Protein AF-A0AAU6WXG5-F1 (afdb_monomer_lite)

Foldseek 3Di:
DWDKDWDWFDPDPHIFTWMKTWDDDPPAPTKIWTATPVRPKIWIWTQHPVRDIDTDDMDPPDDPSRRVRVVVVVVVVVVPD

Radius of gyration: 11.89 Å; chains: 1; bounding box: 31×28×33 Å

Structure (mmCIF, N/CA/C/O backbone):
data_AF-A0AAU6WXG5-F1
#
_entry.id   AF-A0AAU6WXG5-F1
#
loop_
_atom_site.group_PDB
_atom_site.id
_atom_site.type_symbol
_atom_site.label_atom_id
_atom_site.label_alt_id
_atom_site.label_comp_id
_atom_site.label_asym_id
_atom_site.label_entity_id
_atom_site.label_seq_id
_atom_site.pdbx_PDB_ins_code
_atom_site.Cartn_x
_atom_site.Cartn_y
_atom_site.Cartn_z
_atom_site.occupancy
_atom_site.B_iso_or_equiv
_atom_site.auth_seq_id
_atom_site.auth_comp_id
_atom_site.auth_asym_id
_atom_site.auth_atom_id
_atom_site.pdbx_PDB_model_num
ATOM 1 N N . MET A 1 1 ? -16.072 7.948 -0.393 1.00 46.56 1 MET A N 1
ATOM 2 C CA . MET A 1 1 ? -15.306 8.810 -1.312 1.00 46.56 1 MET A CA 1
ATOM 3 C C . MET A 1 1 ? -14.099 8.000 -1.717 1.00 46.56 1 MET A C 1
ATOM 5 O O . MET A 1 1 ? -13.343 7.608 -0.839 1.00 46.56 1 MET A O 1
ATOM 9 N N . GLU A 1 2 ? -13.991 7.652 -2.990 1.00 55.56 2 GLU A N 1
ATOM 10 C CA . GLU A 1 2 ? -12.832 6.935 -3.520 1.00 55.56 2 GLU A CA 1
ATOM 11 C C . GLU A 1 2 ? -11.680 7.944 -3.580 1.00 55.56 2 GLU A C 1
ATOM 13 O O . GLU A 1 2 ? -11.733 8.895 -4.359 1.00 55.56 2 GLU A O 1
ATOM 18 N N . ARG A 1 3 ? -10.698 7.821 -2.676 1.00 79.62 3 ARG A N 1
ATOM 19 C CA . ARG A 1 3 ? -9.493 8.657 -2.713 1.00 79.62 3 ARG A CA 1
ATOM 20 C C . ARG A 1 3 ? -8.497 7.981 -3.642 1.00 79.62 3 ARG A C 1
ATOM 22 O O . ARG A 1 3 ? -8.098 6.842 -3.409 1.00 79.62 3 ARG A O 1
ATOM 29 N N . GLN A 1 4 ? -8.154 8.681 -4.713 1.00 89.19 4 GLN A N 1
ATOM 30 C CA . GLN A 1 4 ? -7.175 8.236 -5.686 1.00 89.19 4 GLN A CA 1
ATOM 31 C C . GLN A 1 4 ? -6.140 9.335 -5.888 1.00 89.19 4 GLN A C 1
ATOM 33 O O . GLN A 1 4 ? -6.511 10.504 -5.995 1.00 89.19 4 GLN A O 1
ATOM 38 N N . PHE A 1 5 ? -4.868 8.958 -5.937 1.00 91.75 5 PHE A N 1
ATOM 39 C CA . PHE A 1 5 ? -3.757 9.882 -6.142 1.00 91.75 5 PHE A CA 1
ATOM 40 C C . PHE A 1 5 ? -2.660 9.229 -6.986 1.00 91.75 5 PHE A C 1
ATOM 42 O O . PHE A 1 5 ? -2.559 8.003 -7.056 1.00 91.75 5 PHE A O 1
ATOM 49 N N . ASP A 1 6 ? -1.875 10.053 -7.670 1.00 92.31 6 ASP A N 1
ATOM 50 C CA . ASP A 1 6 ? -0.688 9.623 -8.399 1.00 92.31 6 ASP A CA 1
ATOM 51 C C . ASP A 1 6 ? 0.449 9.269 -7.436 1.00 92.31 6 ASP A C 1
ATOM 53 O O . ASP A 1 6 ? 0.687 9.956 -6.446 1.00 92.31 6 ASP A O 1
ATOM 57 N N . ALA A 1 7 ? 1.144 8.172 -7.727 1.00 92.44 7 ALA A N 1
ATOM 58 C CA . ALA A 1 7 ? 2.326 7.756 -6.991 1.00 92.44 7 ALA A CA 1
ATOM 59 C C . ALA A 1 7 ? 3.397 7.279 -7.963 1.00 92.44 7 ALA A C 1
ATOM 61 O O . ALA A 1 7 ? 3.107 6.726 -9.026 1.00 92.44 7 ALA A O 1
ATOM 62 N N . VAL A 1 8 ? 4.650 7.457 -7.573 1.00 91.94 8 VAL A N 1
ATOM 63 C CA . VAL A 1 8 ? 5.798 7.013 -8.365 1.00 91.94 8 VAL A CA 1
ATOM 64 C C . VAL A 1 8 ? 6.623 6.091 -7.497 1.00 91.94 8 VAL A C 1
ATOM 66 O O . VAL A 1 8 ? 6.978 6.492 -6.399 1.00 91.94 8 VAL A O 1
ATOM 69 N N . LEU A 1 9 ? 6.900 4.876 -7.976 1.00 90.50 9 LEU A N 1
ATOM 70 C CA . LEU A 1 9 ? 7.713 3.884 -7.274 1.00 90.50 9 LEU A CA 1
ATOM 71 C C . LEU A 1 9 ? 9.129 3.833 -7.851 1.00 90.50 9 LEU A C 1
ATOM 73 O O . LEU A 1 9 ? 9.323 3.403 -8.986 1.00 90.50 9 LEU A O 1
ATOM 77 N N . THR A 1 10 ? 10.133 4.239 -7.077 1.00 87.38 10 THR A N 1
ATOM 78 C CA . THR A 1 10 ? 11.532 4.368 -7.523 1.00 87.38 10 THR A CA 1
ATOM 79 C C . THR A 1 10 ? 12.413 3.163 -7.202 1.00 87.38 10 THR A C 1
ATOM 81 O O . THR A 1 10 ? 13.569 3.116 -7.606 1.00 87.38 10 THR A O 1
ATOM 84 N N . GLY A 1 11 ? 11.871 2.139 -6.538 1.00 70.25 11 GLY A N 1
ATOM 85 C CA . GLY A 1 11 ? 12.630 0.964 -6.092 1.00 70.25 11 GLY A CA 1
ATOM 86 C C . GLY A 1 11 ? 13.203 0.040 -7.183 1.00 70.25 11 GLY A C 1
ATOM 87 O O . GLY A 1 11 ? 13.793 -0.975 -6.828 1.00 70.25 11 GLY A O 1
ATOM 88 N N . SER A 1 12 ? 13.026 0.333 -8.478 1.00 73.38 12 SER A N 1
ATOM 89 C CA . SER A 1 12 ? 13.543 -0.467 -9.606 1.00 73.38 12 SER A CA 1
ATOM 90 C C . SER A 1 12 ? 14.636 0.272 -10.391 1.00 73.38 12 SER A C 1
ATOM 92 O O . SER A 1 12 ? 14.997 1.393 -10.059 1.00 73.38 12 SER A O 1
ATOM 94 N N . ASP A 1 13 ? 15.143 -0.338 -11.468 1.00 75.62 13 ASP A N 1
ATOM 95 C CA . ASP A 1 13 ? 16.100 0.295 -12.398 1.00 75.62 13 ASP A CA 1
ATOM 96 C C . ASP A 1 13 ? 15.535 1.586 -13.032 1.00 75.62 13 ASP A C 1
ATOM 98 O O . ASP A 1 13 ? 16.274 2.466 -13.467 1.00 75.62 13 ASP A O 1
ATOM 102 N N . SER A 1 14 ? 14.206 1.726 -13.058 1.00 82.31 14 SER A N 1
ATOM 103 C CA . SER A 1 14 ? 13.485 2.903 -13.543 1.00 82.31 14 SER A CA 1
ATOM 104 C C . SER A 1 14 ? 12.295 3.243 -12.635 1.00 82.31 14 SER A C 1
ATOM 106 O O . SER A 1 14 ? 11.724 2.333 -12.026 1.00 82.31 14 SER A O 1
ATOM 108 N N . PRO A 1 15 ? 11.906 4.531 -12.540 1.00 88.00 15 PRO A N 1
ATOM 109 C CA . PRO A 1 15 ? 10.712 4.938 -11.809 1.00 88.00 15 PRO A CA 1
ATOM 110 C C . PRO A 1 15 ? 9.458 4.369 -12.477 1.00 88.00 15 PRO A C 1
ATOM 112 O O . PRO A 1 15 ? 9.312 4.425 -13.697 1.00 88.00 15 PRO A O 1
ATOM 115 N N . ILE A 1 16 ? 8.553 3.832 -11.666 1.00 90.44 16 ILE A N 1
ATOM 116 C CA . ILE A 1 16 ? 7.288 3.256 -12.113 1.00 90.44 16 ILE A CA 1
ATOM 117 C C . ILE A 1 16 ? 6.174 4.202 -11.691 1.00 90.44 16 ILE A C 1
ATOM 119 O O . ILE A 1 16 ? 5.795 4.258 -10.522 1.00 90.44 16 ILE A O 1
ATOM 123 N N . GLU A 1 17 ? 5.654 4.951 -12.651 1.00 92.69 17 GLU A N 1
ATOM 124 C CA . GLU A 1 17 ? 4.513 5.833 -12.437 1.00 92.69 17 GLU A CA 1
ATOM 125 C C . GLU A 1 17 ? 3.222 5.014 -12.385 1.00 92.69 17 GLU A C 1
ATOM 127 O O . GLU A 1 17 ? 2.984 4.111 -13.198 1.00 92.69 17 GLU A O 1
ATOM 132 N N . GLY A 1 18 ? 2.374 5.327 -11.416 1.00 93.19 18 GLY A N 1
ATOM 133 C CA . GLY A 1 18 ? 1.136 4.611 -11.201 1.00 93.19 18 GLY A CA 1
ATOM 134 C C . GLY A 1 18 ? 0.108 5.413 -10.437 1.00 93.19 18 GLY A C 1
ATOM 135 O O . GLY A 1 18 ? 0.287 6.571 -10.063 1.00 93.19 18 GLY A O 1
ATOM 136 N N . LEU A 1 19 ? -1.014 4.752 -10.241 1.00 93.62 19 LEU A N 1
ATOM 137 C CA . LEU A 1 19 ? -2.194 5.307 -9.633 1.00 93.62 19 LEU A CA 1
ATOM 138 C C . LEU A 1 19 ? -2.532 4.487 -8.405 1.00 93.62 19 LEU A C 1
ATOM 140 O O . LEU A 1 19 ? -2.634 3.260 -8.480 1.00 93.62 19 LEU A O 1
ATOM 144 N N . VAL A 1 20 ? -2.698 5.175 -7.284 1.00 94.25 20 VAL A N 1
ATOM 145 C CA . VAL A 1 20 ? -3.055 4.568 -6.011 1.00 94.25 20 VAL A CA 1
ATOM 146 C C . VAL A 1 20 ? -4.513 4.843 -5.740 1.00 94.25 20 VAL A C 1
ATOM 148 O O . VAL A 1 20 ? -4.916 5.996 -5.613 1.00 94.25 20 VAL A O 1
ATOM 151 N N . THR A 1 21 ? -5.292 3.785 -5.595 1.00 93.06 21 THR A N 1
ATOM 152 C CA . THR A 1 21 ? -6.715 3.844 -5.289 1.00 93.06 21 THR A CA 1
ATOM 153 C C . THR A 1 21 ? -6.943 3.248 -3.907 1.00 93.06 21 THR A C 1
ATOM 155 O O . THR A 1 21 ? -6.543 2.117 -3.633 1.00 93.06 21 THR A O 1
ATOM 158 N N . THR A 1 22 ? -7.593 3.993 -3.011 1.00 91.94 22 THR A N 1
ATOM 159 C CA . THR A 1 22 ? -8.083 3.417 -1.755 1.00 91.94 22 THR A CA 1
ATOM 160 C C . THR A 1 22 ? -9.193 2.422 -2.067 1.00 91.94 22 THR A C 1
ATOM 162 O O . THR A 1 22 ? -10.199 2.782 -2.679 1.00 91.94 22 THR A O 1
ATOM 165 N N . ILE A 1 23 ? -9.021 1.186 -1.616 1.00 91.75 23 ILE A N 1
ATOM 166 C CA . ILE A 1 23 ? -10.004 0.115 -1.769 1.00 91.75 23 ILE A CA 1
ATOM 167 C C . ILE A 1 23 ? -10.548 -0.287 -0.397 1.00 91.75 23 ILE A C 1
ATOM 169 O O . ILE A 1 23 ? -9.897 -0.086 0.627 1.00 91.75 23 ILE A O 1
ATOM 173 N N . ASP A 1 24 ? -11.744 -0.868 -0.374 1.00 88.62 24 ASP A N 1
ATOM 174 C CA . ASP A 1 24 ? -12.246 -1.549 0.818 1.00 88.62 24 ASP A CA 1
ATOM 175 C C . ASP A 1 24 ? -11.760 -2.999 0.788 1.00 88.62 24 ASP A C 1
ATOM 177 O O . ASP A 1 24 ? -12.010 -3.727 -0.176 1.00 88.62 24 ASP A O 1
ATOM 181 N N . TYR A 1 25 ? -11.035 -3.412 1.824 1.00 86.56 25 TYR A N 1
ATOM 182 C CA . TYR A 1 25 ? -10.575 -4.787 1.964 1.00 86.56 25 TYR A CA 1
ATOM 183 C C . TYR A 1 25 ? -11.071 -5.333 3.300 1.00 86.56 25 TYR A C 1
ATOM 185 O O . TYR A 1 25 ? -10.596 -4.957 4.373 1.00 86.56 25 TYR A O 1
ATOM 193 N N . SER A 1 26 ? -12.077 -6.207 3.223 1.00 83.38 26 SER A N 1
ATOM 194 C CA . SER A 1 26 ? -12.789 -6.724 4.392 1.00 83.38 26 SER A CA 1
ATOM 195 C C . SER A 1 26 ? -11.834 -7.311 5.433 1.00 83.38 26 SER A C 1
ATOM 197 O O . SER A 1 26 ? -11.080 -8.241 5.152 1.00 83.38 26 SER A O 1
ATOM 199 N N . GLY A 1 27 ? -11.908 -6.781 6.655 1.00 83.44 27 GLY A N 1
ATOM 200 C CA . GLY A 1 27 ? -11.079 -7.208 7.783 1.00 83.44 27 GLY A CA 1
ATOM 201 C C . GLY A 1 27 ? -9.860 -6.328 8.056 1.00 83.44 27 GLY A C 1
ATOM 202 O O . GLY A 1 27 ? -9.183 -6.571 9.051 1.00 83.44 27 GLY A O 1
ATOM 203 N N . TYR A 1 28 ? -9.609 -5.298 7.241 1.00 88.38 28 TYR A N 1
ATOM 204 C CA . TYR A 1 28 ? -8.488 -4.380 7.430 1.00 88.38 28 TYR A CA 1
ATOM 205 C C . TYR A 1 28 ? -8.964 -2.922 7.519 1.00 88.38 28 TYR A C 1
ATOM 207 O O . TYR A 1 28 ? -9.899 -2.544 6.813 1.00 88.38 28 TYR A O 1
ATOM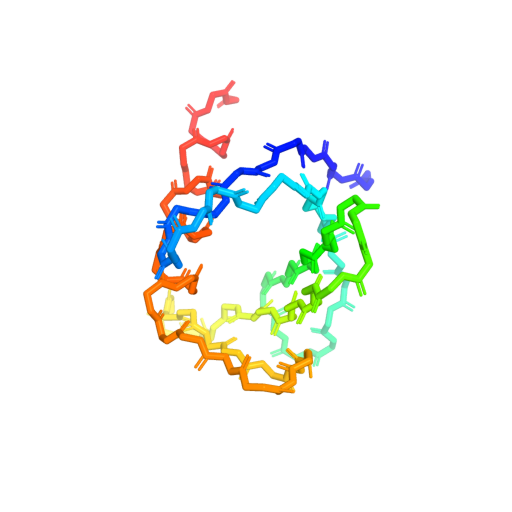 215 N N . PRO A 1 29 ? -8.352 -2.094 8.387 1.00 86.81 29 PRO A N 1
ATOM 216 C CA . PRO A 1 29 ? -8.713 -0.686 8.552 1.00 86.81 29 PRO A CA 1
ATOM 217 C C . PRO A 1 29 ? -8.485 0.154 7.293 1.00 86.81 29 PRO A C 1
ATOM 219 O O . PRO A 1 29 ? -9.285 1.041 7.001 1.00 86.81 29 PRO A O 1
ATOM 222 N N . GLN A 1 30 ? -7.401 -0.103 6.557 1.00 90.31 30 GLN A N 1
ATOM 223 C CA . GLN A 1 30 ? -7.074 0.614 5.329 1.00 90.31 30 GLN A CA 1
ATOM 224 C C . GLN A 1 30 ? -6.475 -0.333 4.298 1.00 90.31 30 GLN A C 1
ATOM 226 O O . GLN A 1 30 ? -5.688 -1.219 4.632 1.00 90.31 30 GLN A O 1
ATOM 231 N N . ALA A 1 31 ? -6.825 -0.111 3.036 1.00 93.00 31 ALA A N 1
ATOM 232 C CA . ALA A 1 31 ? -6.280 -0.854 1.919 1.00 93.00 31 ALA A CA 1
ATOM 233 C C . ALA A 1 31 ? -6.105 0.051 0.702 1.00 93.00 31 ALA A C 1
ATOM 235 O O . ALA A 1 31 ? -6.911 0.947 0.439 1.00 93.00 31 ALA A O 1
ATOM 236 N N . TYR A 1 32 ? -5.025 -0.188 -0.030 1.00 93.56 32 TYR A N 1
ATOM 237 C CA . TYR A 1 32 ? -4.654 0.587 -1.199 1.00 93.56 32 TYR A CA 1
ATOM 238 C C . TYR A 1 32 ? -4.209 -0.345 -2.318 1.00 93.56 32 TYR A C 1
ATOM 240 O O . TYR A 1 32 ? -3.472 -1.310 -2.108 1.00 93.56 32 TYR A O 1
ATOM 248 N N . GLU A 1 33 ? -4.667 -0.032 -3.519 1.00 94.44 33 GLU A N 1
ATOM 249 C CA . GLU A 1 33 ? -4.256 -0.670 -4.755 1.00 94.44 33 GLU A CA 1
ATOM 250 C C . GLU A 1 33 ? -3.418 0.318 -5.561 1.00 94.44 33 GLU A C 1
ATOM 252 O O . GLU A 1 33 ? -3.899 1.385 -5.917 1.00 94.44 33 GLU A O 1
ATOM 257 N N . PHE A 1 34 ? -2.181 -0.048 -5.870 1.00 94.19 34 PHE A N 1
ATOM 258 C CA . PHE A 1 34 ? -1.328 0.645 -6.821 1.00 94.19 34 PHE A CA 1
ATOM 259 C C . PHE A 1 34 ? -1.359 -0.085 -8.162 1.00 94.19 34 PHE A C 1
ATOM 261 O O . PHE A 1 34 ? -1.048 -1.277 -8.237 1.00 94.19 34 PHE A O 1
ATOM 268 N N . LYS A 1 35 ? 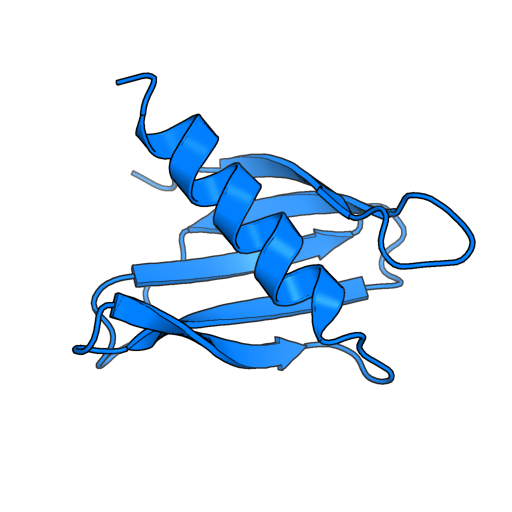-1.679 0.636 -9.233 1.00 93.62 35 LYS A N 1
ATOM 269 C CA . LYS A 1 35 ? -1.579 0.160 -10.616 1.00 93.62 35 LYS A CA 1
ATOM 270 C C . LYS A 1 35 ? -0.673 1.084 -11.406 1.00 93.62 35 LYS A C 1
ATOM 272 O O . LYS A 1 35 ? -0.957 2.270 -11.533 1.00 93.62 35 LYS A O 1
ATOM 277 N N . SER A 1 36 ? 0.404 0.532 -11.948 1.00 93.06 36 SER A N 1
ATOM 278 C CA . SER A 1 36 ? 1.257 1.254 -12.889 1.00 93.06 36 SER A CA 1
ATOM 279 C C . SER A 1 36 ? 0.491 1.632 -14.154 1.00 93.06 36 SER A C 1
ATOM 281 O O . SER A 1 36 ? -0.384 0.895 -14.613 1.00 93.06 36 SER A O 1
ATOM 283 N N . ILE A 1 37 ? 0.854 2.776 -14.728 1.00 91.81 37 ILE A N 1
ATOM 284 C CA . ILE A 1 37 ? 0.278 3.263 -15.988 1.00 91.81 37 ILE A CA 1
ATOM 285 C C . ILE A 1 37 ? 0.712 2.372 -17.162 1.00 91.81 37 ILE A C 1
ATOM 287 O O . ILE A 1 37 ? -0.056 2.166 -18.094 1.00 91.81 37 ILE A O 1
ATOM 291 N N . ASP A 1 38 ? 1.920 1.814 -17.084 1.00 88.31 38 ASP A N 1
ATOM 292 C CA . ASP A 1 38 ? 2.496 0.898 -18.079 1.00 88.31 38 ASP A CA 1
ATOM 293 C C . ASP A 1 38 ? 2.004 -0.557 -17.920 1.00 88.31 38 ASP A C 1
ATOM 295 O O . ASP A 1 38 ? 2.462 -1.456 -18.615 1.00 88.31 38 ASP A O 1
ATOM 299 N N . GLU A 1 39 ? 1.085 -0.815 -16.979 1.00 86.31 39 GLU A N 1
ATOM 300 C CA . GLU A 1 39 ? 0.497 -2.137 -16.697 1.00 86.31 39 GLU A CA 1
ATOM 301 C C . GLU A 1 39 ? 1.518 -3.231 -16.299 1.00 86.31 39 GLU A C 1
ATOM 303 O O . GLU A 1 39 ? 1.191 -4.417 -16.230 1.00 86.31 39 GLU A O 1
ATOM 308 N N . THR A 1 40 ? 2.755 -2.847 -15.978 1.00 87.38 40 THR A N 1
ATOM 309 C CA . THR A 1 40 ? 3.860 -3.746 -15.602 1.00 87.38 40 THR A CA 1
ATOM 310 C C . THR A 1 40 ? 3.868 -4.113 -14.120 1.00 87.38 40 THR A C 1
ATOM 312 O O . THR A 1 40 ? 4.303 -5.202 -13.736 1.00 87.38 40 THR A O 1
ATOM 315 N N . LEU A 1 41 ? 3.361 -3.219 -13.275 1.00 88.69 41 LEU A N 1
ATOM 316 C CA . LEU A 1 41 ? 3.280 -3.373 -11.830 1.00 88.69 41 LEU A CA 1
ATOM 317 C C . LEU A 1 41 ? 1.852 -3.170 -11.316 1.00 88.69 41 LEU A C 1
ATOM 319 O O . LEU A 1 41 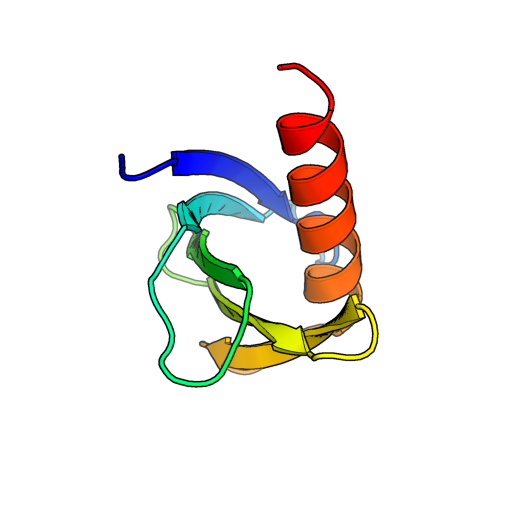? 1.203 -2.158 -11.585 1.00 88.69 41 LEU A O 1
ATOM 323 N N . HIS A 1 42 ? 1.395 -4.120 -10.512 1.00 93.00 42 HIS A N 1
ATOM 324 C CA . HIS A 1 42 ? 0.186 -4.029 -9.702 1.00 93.00 42 HIS A CA 1
ATOM 325 C C . HIS A 1 42 ? 0.551 -4.437 -8.280 1.00 93.00 42 HIS A C 1
ATOM 327 O O . HIS A 1 42 ? 1.242 -5.433 -8.083 1.00 93.00 42 HIS A O 1
ATOM 333 N N . LEU A 1 43 ? 0.114 -3.680 -7.283 1.00 92.31 43 LEU A N 1
ATOM 334 C CA . LEU A 1 43 ? 0.421 -3.946 -5.885 1.00 92.31 43 LEU A CA 1
ATOM 335 C C . LEU A 1 43 ? -0.807 -3.643 -5.036 1.00 92.31 43 LEU A C 1
ATOM 337 O O . LEU A 1 43 ? -1.375 -2.564 -5.129 1.00 92.31 43 LEU A O 1
ATOM 341 N N . VAL A 1 44 ? -1.214 -4.587 -4.197 1.00 93.81 44 VAL A N 1
ATOM 342 C CA . VAL A 1 44 ? -2.307 -4.388 -3.243 1.00 93.81 44 VAL A CA 1
ATOM 343 C C . VAL A 1 44 ? -1.738 -4.531 -1.847 1.00 93.81 44 VAL A C 1
ATOM 345 O O . VAL A 1 44 ? -1.209 -5.592 -1.495 1.00 93.81 44 VAL A O 1
ATOM 348 N N . ILE A 1 45 ? -1.845 -3.460 -1.067 1.00 93.50 45 ILE A N 1
ATOM 349 C CA . ILE A 1 45 ? -1.377 -3.401 0.313 1.00 93.50 45 ILE A CA 1
ATOM 350 C C . ILE A 1 45 ? -2.533 -3.119 1.264 1.00 93.50 45 ILE A C 1
ATOM 352 O O . ILE A 1 45 ? -3.486 -2.415 0.930 1.00 93.50 45 ILE A O 1
ATOM 356 N N . VAL A 1 46 ? -2.430 -3.667 2.466 1.00 93.56 46 VAL A N 1
ATOM 357 C CA . VAL A 1 46 ? -3.379 -3.445 3.555 1.00 93.56 46 VAL A CA 1
ATOM 358 C C . VAL A 1 46 ? -2.619 -3.071 4.813 1.00 93.56 46 VAL A C 1
ATOM 360 O O . VAL A 1 46 ? -1.496 -3.530 5.029 1.00 93.56 46 VAL A O 1
ATOM 363 N N . GLN A 1 47 ? -3.239 -2.244 5.641 1.00 92.62 47 GLN A N 1
ATOM 364 C CA . GLN A 1 47 ? -2.730 -1.923 6.960 1.00 92.62 47 GLN A CA 1
ATOM 365 C C . GLN A 1 47 ? -3.285 -2.920 7.964 1.00 92.62 47 GLN A C 1
ATOM 367 O O . GLN A 1 47 ? -4.498 -3.057 8.092 1.00 92.62 47 GLN A O 1
ATOM 372 N N . GLU A 1 48 ? -2.418 -3.608 8.690 1.00 90.31 48 GLU A N 1
ATOM 373 C CA . GLU A 1 48 ? -2.799 -4.478 9.795 1.00 90.31 48 GLU A CA 1
ATOM 374 C C . GLU A 1 48 ? -3.239 -3.673 11.024 1.00 90.31 48 GLU A C 1
ATOM 376 O O . GLU A 1 48 ? -3.007 -2.470 11.142 1.00 90.31 48 GLU A O 1
ATOM 381 N N . THR A 1 49 ? -3.833 -4.355 12.004 1.00 85.88 49 THR A N 1
ATOM 382 C CA . THR A 1 49 ? -4.264 -3.739 13.271 1.00 85.88 49 THR A CA 1
ATOM 383 C C . THR A 1 49 ? -3.122 -3.134 14.088 1.00 85.88 49 THR A C 1
ATOM 385 O O . THR A 1 49 ? -3.374 -2.294 14.945 1.00 85.88 49 THR A O 1
ATOM 388 N N . ASP A 1 50 ? -1.883 -3.561 13.837 1.00 85.31 50 ASP A N 1
ATOM 389 C CA . ASP A 1 50 ? -0.670 -3.034 14.478 1.00 85.31 50 ASP A CA 1
ATOM 390 C C . ASP A 1 50 ? -0.159 -1.742 13.805 1.00 85.31 50 ASP A C 1
ATOM 392 O O . ASP A 1 50 ? 0.783 -1.115 14.276 1.00 85.31 50 ASP A O 1
ATOM 396 N N . GLY A 1 51 ? -0.778 -1.330 12.691 1.00 85.06 51 GLY A N 1
ATOM 397 C CA . GLY A 1 51 ? -0.363 -0.176 11.889 1.00 85.06 51 GLY A CA 1
ATOM 398 C C . GLY A 1 51 ? 0.685 -0.498 10.820 1.00 85.06 51 GLY A C 1
ATOM 399 O O . GLY A 1 51 ? 0.987 0.369 9.997 1.00 85.06 51 GLY A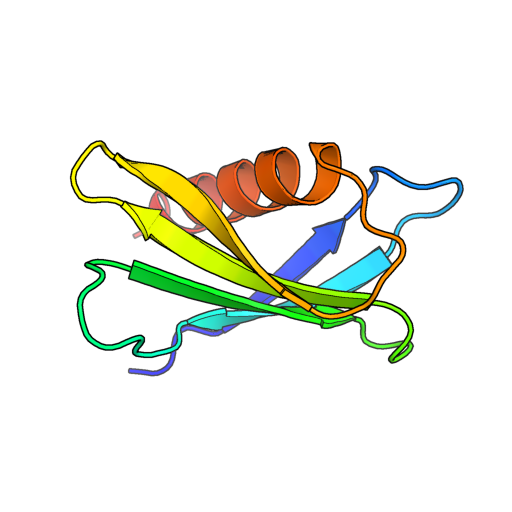 O 1
ATOM 400 N N . HIS A 1 52 ? 1.199 -1.731 10.790 1.00 89.00 52 HIS A N 1
ATOM 401 C CA . HIS A 1 52 ? 2.103 -2.217 9.750 1.00 89.00 52 HIS A CA 1
ATOM 402 C C . HIS A 1 52 ? 1.384 -2.439 8.421 1.00 89.00 52 HIS A C 1
ATOM 404 O O . HIS A 1 52 ? 0.240 -2.885 8.381 1.00 89.00 52 HIS A O 1
ATOM 410 N N . TRP A 1 53 ? 2.083 -2.159 7.327 1.00 92.00 53 TRP A N 1
ATOM 411 C CA . TRP A 1 53 ? 1.575 -2.351 5.977 1.00 92.00 53 TRP A CA 1
ATOM 412 C C . TRP A 1 53 ? 2.135 -3.628 5.372 1.00 92.00 53 TRP A C 1
ATOM 414 O O . TRP A 1 53 ? 3.348 -3.833 5.341 1.00 92.00 53 TRP A O 1
ATOM 424 N N . ILE A 1 54 ? 1.247 -4.475 4.858 1.00 91.44 54 ILE A N 1
ATOM 425 C CA . ILE A 1 54 ? 1.617 -5.730 4.210 1.00 91.44 54 ILE A CA 1
ATOM 426 C C . ILE A 1 54 ? 1.037 -5.800 2.804 1.00 91.44 54 ILE A C 1
ATOM 428 O O . ILE A 1 54 ? -0.068 -5.330 2.534 1.00 91.44 54 ILE A O 1
ATOM 432 N N . ARG A 1 55 ? 1.778 -6.435 1.897 1.00 91.81 55 ARG A N 1
ATOM 433 C CA . ARG A 1 55 ? 1.277 -6.791 0.569 1.00 91.81 55 ARG A CA 1
ATOM 434 C C . ARG A 1 55 ? 0.379 -8.020 0.678 1.00 91.81 55 ARG A C 1
ATOM 436 O O . ARG A 1 55 ? 0.803 -9.042 1.209 1.00 91.81 55 ARG A O 1
ATOM 443 N N . VAL A 1 56 ? -0.814 -7.943 0.097 1.00 91.62 56 VAL A N 1
ATOM 444 C CA . VAL A 1 56 ? -1.767 -9.067 0.010 1.00 91.62 56 VAL A CA 1
ATOM 445 C C . VAL A 1 56 ? -1.983 -9.560 -1.417 1.00 91.62 56 VAL A C 1
ATOM 447 O O . VAL A 1 56 ? -2.374 -10.707 -1.608 1.00 91.62 56 VAL A O 1
ATOM 450 N N . ALA A 1 57 ? -1.714 -8.723 -2.424 1.00 91.62 57 ALA A N 1
ATOM 451 C CA . ALA A 1 57 ? -1.830 -9.097 -3.832 1.00 91.62 57 ALA A CA 1
ATOM 452 C C . ALA A 1 57 ? -0.905 -8.252 -4.726 1.00 91.62 57 ALA A C 1
ATOM 454 O O . ALA A 1 57 ? -0.285 -7.285 -4.276 1.00 91.62 57 ALA A O 1
ATOM 455 N N . GLY A 1 58 ? -0.802 -8.621 -6.002 1.00 87.81 58 GLY A N 1
ATOM 456 C CA . GLY A 1 58 ? -0.092 -7.847 -7.021 1.00 87.81 58 GLY A CA 1
ATOM 457 C C . GLY A 1 58 ? 0.668 -8.711 -8.023 1.00 87.81 58 GLY A C 1
ATOM 458 O O . GLY A 1 58 ? 0.655 -9.936 -7.924 1.00 87.81 58 GLY A O 1
ATOM 459 N N . THR A 1 59 ? 1.393 -8.075 -8.937 1.00 86.62 59 THR A N 1
ATOM 460 C CA . THR A 1 59 ? 2.280 -8.748 -9.890 1.00 86.62 59 THR A CA 1
ATOM 461 C C . THR A 1 59 ? 3.566 -9.235 -9.224 1.00 86.62 59 THR A C 1
ATOM 463 O O . THR A 1 59 ? 4.018 -8.704 -8.208 1.00 86.62 59 THR A O 1
ATOM 466 N N . GLU A 1 60 ? 4.137 -10.296 -9.787 1.00 82.44 60 GLU A N 1
ATOM 467 C CA . GLU A 1 60 ? 5.427 -10.860 -9.394 1.00 82.44 60 GLU A CA 1
ATOM 468 C C . GLU A 1 60 ? 6.373 -10.818 -10.606 1.00 82.44 60 GLU A C 1
ATOM 470 O O . GLU A 1 60 ? 5.921 -11.105 -11.718 1.00 82.44 60 GLU A O 1
ATOM 475 N N . PRO A 1 61 ? 7.670 -10.492 -10.433 1.00 80.56 61 PRO A N 1
ATOM 476 C CA . PRO A 1 61 ? 8.383 -10.248 -9.173 1.00 80.56 61 PRO A CA 1
ATOM 477 C C . PRO A 1 61 ? 8.053 -8.889 -8.534 1.00 80.56 61 PRO A C 1
ATOM 479 O O . PRO A 1 61 ? 7.775 -7.921 -9.235 1.00 80.56 61 PRO A O 1
ATOM 482 N N . TYR A 1 62 ? 8.121 -8.815 -7.200 1.00 80.31 62 TYR A N 1
ATOM 483 C CA . TYR A 1 62 ? 7.956 -7.560 -6.461 1.00 80.31 62 TYR A CA 1
ATOM 484 C C . TYR A 1 62 ? 9.162 -7.249 -5.581 1.00 80.31 62 TYR A C 1
ATOM 486 O O . TYR A 1 62 ? 9.884 -8.152 -5.151 1.00 80.31 62 TYR A O 1
ATOM 494 N N . LEU A 1 63 ? 9.355 -5.964 -5.294 1.00 82.62 63 LEU A N 1
ATOM 495 C CA . LEU A 1 63 ? 10.389 -5.480 -4.391 1.00 82.62 63 LEU A CA 1
ATOM 496 C C . LEU A 1 63 ? 9.750 -4.994 -3.096 1.00 82.62 63 LEU A C 1
ATOM 498 O O . LEU A 1 63 ? 8.822 -4.190 -3.120 1.00 82.62 63 LEU A O 1
ATOM 502 N N . THR A 1 64 ? 10.266 -5.452 -1.954 1.00 81.88 64 THR A N 1
ATOM 503 C CA . THR A 1 64 ? 9.776 -5.022 -0.634 1.00 81.88 64 THR A CA 1
ATOM 504 C C . THR A 1 64 ? 9.861 -3.503 -0.465 1.00 81.88 64 THR A C 1
ATOM 506 O O . THR A 1 64 ? 8.967 -2.913 0.130 1.00 81.88 64 THR A O 1
ATOM 509 N N . GLY A 1 65 ? 10.869 -2.862 -1.070 1.00 86.62 65 GLY A N 1
ATOM 510 C CA . GLY A 1 65 ? 11.020 -1.404 -1.052 1.00 86.62 65 GLY A CA 1
ATOM 511 C C . GLY A 1 65 ? 9.860 -0.640 -1.699 1.00 86.62 65 GLY A C 1
ATOM 512 O O . GLY A 1 65 ? 9.594 0.485 -1.302 1.00 86.62 65 GLY A O 1
ATOM 513 N N . TRP A 1 66 ? 9.114 -1.247 -2.629 1.00 90.38 66 TRP A N 1
ATOM 514 C CA . TRP A 1 66 ? 7.925 -0.609 -3.204 1.00 90.38 66 TRP A CA 1
ATOM 515 C C . TRP A 1 66 ? 6.791 -0.451 -2.198 1.00 90.38 66 TRP A C 1
ATOM 517 O O . TRP A 1 66 ? 6.046 0.517 -2.281 1.00 90.38 66 TRP A O 1
ATOM 527 N N . VAL A 1 67 ? 6.647 -1.390 -1.257 1.00 90.56 67 VAL A N 1
ATOM 528 C CA . VAL A 1 67 ? 5.644 -1.271 -0.191 1.00 90.56 67 VAL A CA 1
ATOM 529 C C . VAL A 1 67 ? 6.017 -0.113 0.729 1.00 90.56 67 VAL A C 1
ATOM 531 O O . VAL A 1 67 ? 5.168 0.727 0.991 1.00 90.56 67 VAL A O 1
ATOM 534 N N . ASP A 1 68 ? 7.278 -0.047 1.163 1.00 90.50 68 ASP A N 1
ATOM 535 C CA . ASP A 1 68 ? 7.785 1.025 2.030 1.00 90.50 68 ASP A CA 1
ATOM 536 C C . ASP A 1 68 ? 7.560 2.403 1.390 1.00 90.50 68 ASP A C 1
ATOM 538 O O . ASP A 1 68 ? 6.898 3.265 1.965 1.00 90.50 68 ASP A O 1
AT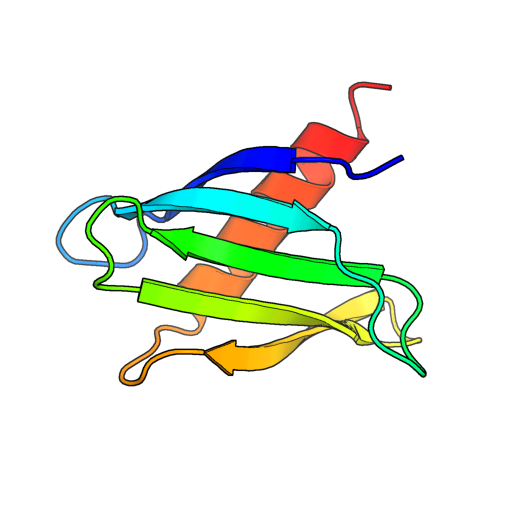OM 542 N N . GLU A 1 69 ? 7.993 2.566 0.138 1.00 91.19 69 GLU A N 1
ATOM 543 C CA . GLU A 1 69 ? 7.889 3.835 -0.583 1.00 91.19 69 GLU A CA 1
ATOM 544 C C . GLU A 1 69 ? 6.429 4.246 -0.846 1.00 91.19 69 GLU A C 1
ATOM 546 O O . GLU A 1 69 ? 6.062 5.417 -0.714 1.00 91.19 69 GLU A O 1
ATOM 551 N N . LEU A 1 70 ? 5.563 3.281 -1.181 1.00 91.44 70 LEU A N 1
ATOM 552 C CA . LEU A 1 70 ? 4.132 3.526 -1.354 1.00 91.44 70 LEU A CA 1
ATOM 553 C C . LEU A 1 70 ? 3.488 3.995 -0.043 1.00 91.44 70 LEU A C 1
ATOM 555 O O . LEU A 1 70 ? 2.669 4.913 -0.038 1.00 91.44 70 LEU A O 1
ATOM 559 N N . VAL A 1 71 ? 3.863 3.377 1.075 1.00 91.19 71 VAL A N 1
ATOM 560 C CA . VAL A 1 71 ? 3.365 3.724 2.408 1.00 91.19 71 VAL A CA 1
ATOM 561 C C . VAL A 1 71 ? 3.819 5.118 2.817 1.00 91.19 71 VAL A C 1
ATOM 563 O O . VAL A 1 71 ? 3.013 5.880 3.354 1.00 91.19 71 VAL A O 1
ATOM 566 N N . GLU A 1 72 ? 5.066 5.493 2.540 1.00 90.56 72 GLU A N 1
ATOM 567 C CA . GLU A 1 72 ? 5.544 6.860 2.765 1.00 90.56 72 GLU A CA 1
ATOM 568 C C . GLU A 1 72 ? 4.692 7.884 2.001 1.00 90.56 72 GLU A C 1
ATOM 570 O O . GLU A 1 72 ? 4.234 8.864 2.593 1.00 90.56 72 GLU A O 1
ATOM 575 N N . GLN A 1 73 ? 4.387 7.622 0.726 1.00 90.69 73 GLN A N 1
ATOM 576 C CA . GLN A 1 73 ? 3.535 8.491 -0.096 1.00 90.69 73 GLN A CA 1
ATOM 577 C C . GLN A 1 73 ? 2.090 8.555 0.416 1.00 90.69 73 GLN A C 1
ATOM 579 O O . GLN A 1 73 ? 1.519 9.641 0.494 1.00 90.69 73 GLN A O 1
ATOM 584 N N . ILE A 1 74 ? 1.504 7.428 0.837 1.00 89.50 74 ILE A N 1
ATOM 585 C CA . ILE A 1 74 ? 0.160 7.393 1.441 1.00 89.50 74 ILE A CA 1
ATOM 586 C C . ILE A 1 74 ? 0.112 8.253 2.705 1.00 89.50 74 ILE A C 1
ATOM 588 O O . ILE A 1 74 ? -0.824 9.038 2.879 1.00 89.50 74 ILE A O 1
ATOM 592 N N . ASN A 1 75 ? 1.105 8.121 3.588 1.00 87.88 75 ASN A N 1
ATOM 593 C CA . ASN A 1 75 ? 1.177 8.907 4.819 1.00 87.88 75 ASN A CA 1
ATOM 594 C C . ASN A 1 75 ? 1.385 10.395 4.520 1.00 87.88 75 ASN A C 1
ATOM 596 O O . ASN A 1 75 ? 0.755 11.236 5.159 1.00 87.88 75 ASN A O 1
ATOM 600 N N . HIS A 1 76 ? 2.215 10.721 3.526 1.00 84.81 76 HIS A N 1
ATOM 601 C CA . HIS A 1 76 ? 2.440 12.099 3.104 1.00 84.81 76 HIS A CA 1
ATOM 602 C C . HIS A 1 76 ? 1.158 12.733 2.554 1.00 84.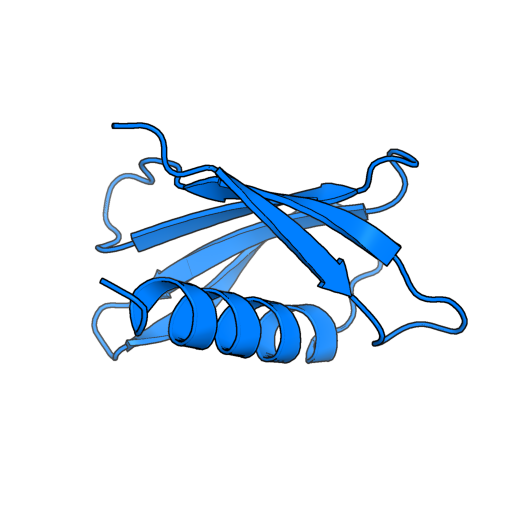81 76 HIS A C 1
ATOM 604 O O . HIS A 1 76 ? 0.759 13.794 3.022 1.00 84.81 76 HIS A O 1
ATOM 610 N N . THR A 1 77 ? 0.461 12.052 1.640 1.00 81.12 77 THR A N 1
ATOM 611 C CA . THR A 1 77 ? -0.818 12.505 1.070 1.00 81.12 77 THR A CA 1
ATOM 612 C C . THR A 1 77 ? -1.914 12.608 2.131 1.00 81.12 77 THR A C 1
ATOM 614 O O . THR A 1 77 ? -2.699 13.553 2.117 1.00 81.12 77 THR A O 1
ATOM 617 N N . SER A 1 78 ? -1.950 11.684 3.095 1.00 70.44 78 SER A N 1
ATOM 618 C CA . SER A 1 78 ? -2.929 11.704 4.193 1.00 70.44 78 SER A CA 1
ATOM 619 C C . SER A 1 78 ? -2.666 12.808 5.224 1.00 70.44 78 SER A C 1
ATOM 621 O O . SER A 1 78 ? -3.550 13.101 6.022 1.00 70.44 78 SER A O 1
ATOM 623 N N . SER A 1 79 ? -1.472 13.415 5.223 1.00 63.03 79 SER A N 1
ATOM 624 C CA . SER A 1 79 ? -1.095 14.492 6.145 1.00 63.03 79 SER A CA 1
ATOM 625 C C . SER A 1 79 ? -1.394 15.899 5.604 1.00 63.03 79 SER A C 1
ATOM 627 O O . SER A 1 79 ? -1.126 16.872 6.312 1.00 63.03 79 SER A O 1
ATOM 629 N N . ILE A 1 80 ? -1.924 16.027 4.379 1.00 55.75 80 ILE A N 1
ATOM 630 C CA . ILE A 1 80 ? -2.258 17.319 3.744 1.00 55.75 80 ILE A CA 1
ATOM 631 C C . ILE A 1 80 ? -3.770 17.628 3.804 1.00 55.75 80 ILE A C 1
ATOM 633 O O . ILE A 1 80 ? -4.267 18.430 3.014 1.00 55.75 80 ILE A O 1
ATOM 637 N N . GLU A 1 81 ? -4.506 17.018 4.742 1.00 44.94 81 GLU A N 1
ATOM 638 C CA . GLU A 1 81 ? -5.923 17.322 5.024 1.00 44.94 81 GLU A CA 1
ATOM 639 C C . GLU A 1 81 ? -6.143 17.885 6.435 1.00 44.94 81 GLU A C 1
ATOM 641 O O . GLU A 1 81 ? -5.543 17.355 7.398 1.00 44.94 81 GLU A O 1
#

Secondary structure (DSSP, 8-state):
---EEEEEE-SSSS-EEEEEEEE--TT-SEEEEEEETTSS-EEEEEE-TTS-EEEEEE-SS--HHHHHHHHHHHHHHHT--

Sequence (81 aa):
MERQFDAVLTGSDSPIEGLVTTIDYSGYPQAYEFKSIDETLHLVIVQETDGHWIRVAGTEPYLTGWVDELVEQINHTSSIE

pLDDT: mean 86.24, std 10.09, range [44.94, 94.44]